Protein AF-A0A4S1FPL7-F1 (afdb_monomer_lite)

Structure (mmCIF, N/CA/C/O backbone):
data_AF-A0A4S1FPL7-F1
#
_entry.id   AF-A0A4S1FPL7-F1
#
loop_
_atom_site.group_PDB
_atom_site.id
_atom_site.type_symbol
_atom_site.label_atom_id
_atom_site.label_alt_id
_atom_site.label_comp_id
_atom_site.label_asym_id
_atom_site.label_entity_id
_atom_site.label_seq_id
_atom_site.pdbx_PDB_ins_code
_atom_site.Cartn_x
_atom_site.Cartn_y
_atom_site.Cartn_z
_atom_site.occupancy
_atom_site.B_iso_or_equiv
_atom_site.auth_seq_id
_atom_site.auth_comp_id
_atom_site.auth_asym_id
_atom_site.auth_atom_id
_atom_site.pdbx_PDB_model_num
ATOM 1 N N . VAL A 1 1 ? 14.051 6.618 8.536 1.00 46.44 1 VAL A N 1
ATOM 2 C CA . VAL A 1 1 ? 12.764 6.874 7.840 1.00 46.44 1 VAL A CA 1
ATOM 3 C C . VAL A 1 1 ? 11.785 7.459 8.849 1.00 46.44 1 VAL A C 1
ATOM 5 O O . VAL A 1 1 ? 11.535 6.821 9.861 1.00 46.44 1 VAL A O 1
ATOM 8 N N . GLU A 1 2 ? 11.296 8.687 8.652 1.00 43.38 2 GLU A N 1
ATOM 9 C CA . GLU A 1 2 ? 10.384 9.320 9.618 1.00 43.38 2 GLU A CA 1
ATOM 10 C C . GLU A 1 2 ? 8.983 8.700 9.534 1.00 43.38 2 GLU A C 1
ATOM 12 O O . GLU A 1 2 ? 8.272 8.873 8.542 1.00 43.38 2 GLU A O 1
ATOM 17 N N . GLN A 1 3 ? 8.575 7.994 10.592 1.00 48.34 3 GLN A N 1
ATOM 18 C CA . GLN A 1 3 ? 7.323 7.225 10.684 1.00 48.34 3 GLN A CA 1
ATOM 19 C C . GLN A 1 3 ? 6.040 8.059 10.452 1.00 48.34 3 GLN A C 1
ATOM 21 O O . GLN A 1 3 ? 4.961 7.504 10.278 1.00 48.34 3 GLN A O 1
ATOM 26 N N . GLY A 1 4 ? 6.130 9.394 10.423 1.00 49.81 4 GLY A N 1
ATOM 27 C CA . GLY A 1 4 ? 4.983 10.297 10.291 1.00 49.81 4 GLY A CA 1
ATOM 28 C C . GLY A 1 4 ? 4.640 10.776 8.874 1.00 49.81 4 GLY A C 1
ATOM 29 O O . GLY A 1 4 ? 3.625 11.456 8.724 1.00 49.81 4 GLY A O 1
ATOM 30 N N . ARG A 1 5 ? 5.456 10.479 7.847 1.00 58.75 5 ARG A N 1
ATOM 31 C CA . ARG A 1 5 ? 5.341 11.110 6.507 1.00 58.75 5 ARG A CA 1
ATOM 32 C C . ARG A 1 5 ? 5.102 10.162 5.327 1.00 58.75 5 ARG A C 1
ATOM 34 O O . ARG A 1 5 ? 5.058 10.615 4.189 1.00 58.75 5 ARG A O 1
ATOM 41 N N . THR A 1 6 ? 4.933 8.866 5.554 1.00 76.69 6 THR A N 1
ATOM 42 C CA . THR A 1 6 ? 4.876 7.876 4.463 1.00 76.69 6 THR A CA 1
ATOM 43 C C . THR A 1 6 ? 3.480 7.683 3.847 1.00 76.69 6 THR A C 1
ATOM 45 O O . THR A 1 6 ? 3.377 7.175 2.729 1.00 76.69 6 THR A O 1
ATOM 48 N N . VAL A 1 7 ? 2.407 8.155 4.496 1.00 87.94 7 VAL A N 1
ATOM 49 C CA . VAL A 1 7 ? 1.023 8.111 3.973 1.00 87.94 7 VAL A CA 1
ATOM 50 C C . VAL A 1 7 ? 0.387 9.499 3.879 1.00 87.94 7 VAL A C 1
ATOM 52 O O . VAL A 1 7 ? 0.610 10.365 4.728 1.00 87.94 7 VAL A O 1
ATOM 55 N N . PHE A 1 8 ? -0.470 9.710 2.877 1.00 93.56 8 PHE A N 1
ATOM 56 C CA . PHE A 1 8 ? -1.282 10.920 2.767 1.00 93.56 8 PHE A CA 1
ATOM 57 C C . PHE A 1 8 ? -2.465 10.826 3.729 1.00 93.56 8 PHE A C 1
ATOM 59 O O . PHE A 1 8 ? -3.519 10.288 3.402 1.00 93.56 8 PHE A O 1
ATOM 66 N N . ARG A 1 9 ? -2.282 11.356 4.940 1.00 91.75 9 ARG A N 1
ATOM 67 C CA . ARG A 1 9 ? -3.221 11.222 6.068 1.00 91.75 9 ARG A CA 1
ATOM 68 C C . ARG A 1 9 ? -4.655 11.686 5.792 1.00 91.75 9 ARG A C 1
ATOM 70 O O . ARG A 1 9 ? -5.579 11.138 6.383 1.00 91.75 9 ARG A O 1
ATOM 77 N N . GLN A 1 10 ? -4.833 12.688 4.932 1.00 94.44 10 GLN A N 1
ATOM 78 C CA . GLN A 1 10 ? -6.155 13.234 4.596 1.00 94.44 10 GLN A CA 1
ATOM 79 C C . GLN A 1 10 ? -6.898 12.425 3.530 1.00 94.44 10 GLN A C 1
ATOM 81 O O . GLN A 1 10 ? -8.115 12.561 3.417 1.00 94.44 10 GLN A O 1
ATOM 86 N N . LEU A 1 11 ? -6.176 11.588 2.783 1.00 96.75 11 LEU A N 1
ATOM 87 C CA . LEU A 1 11 ? -6.729 10.730 1.747 1.00 96.75 11 LEU A CA 1
ATOM 88 C C . LEU A 1 11 ? -7.154 9.385 2.341 1.00 96.75 11 LEU A C 1
ATOM 90 O O . LEU A 1 11 ? -6.588 8.899 3.327 1.00 96.75 11 LEU A O 1
ATOM 94 N N . THR A 1 12 ? -8.146 8.767 1.718 1.00 97.88 12 THR A N 1
ATOM 95 C CA . THR A 1 12 ? -8.543 7.381 1.970 1.00 97.88 12 THR A CA 1
ATOM 96 C C . THR A 1 12 ? -7.438 6.403 1.576 1.00 97.88 12 THR A C 1
ATOM 98 O O . THR A 1 12 ? -6.489 6.751 0.865 1.00 97.88 12 THR A O 1
ATOM 101 N N . THR A 1 13 ? -7.541 5.163 2.051 1.00 97.00 13 THR A N 1
ATOM 102 C CA . THR A 1 13 ? -6.643 4.065 1.669 1.00 97.00 13 THR A CA 1
ATOM 103 C C . THR A 1 13 ? -6.586 3.894 0.150 1.00 97.00 13 THR A C 1
ATOM 105 O O . THR A 1 13 ? -5.503 3.808 -0.421 1.00 97.00 13 THR A O 1
ATOM 108 N N . GLU A 1 14 ? -7.736 3.895 -0.526 1.00 97.62 14 GLU A N 1
ATOM 109 C CA . GLU A 1 14 ? -7.804 3.728 -1.980 1.00 97.62 14 GLU A CA 1
ATOM 110 C C . GLU A 1 14 ? -7.221 4.930 -2.735 1.00 97.62 14 GLU A C 1
ATOM 112 O O . GLU A 1 14 ? -6.456 4.756 -3.680 1.00 97.62 14 GLU A O 1
ATOM 117 N N . GLU A 1 15 ? -7.504 6.157 -2.292 1.00 97.75 15 GLU A N 1
ATOM 118 C CA . GLU A 1 15 ? -6.893 7.362 -2.869 1.00 97.75 15 GLU A CA 1
ATOM 119 C C . GLU A 1 15 ? -5.370 7.361 -2.698 1.00 97.75 15 GLU A C 1
ATOM 121 O O . GLU A 1 15 ? -4.647 7.685 -3.636 1.00 97.75 15 GLU A O 1
ATOM 126 N N . ASN A 1 16 ? -4.867 6.923 -1.541 1.00 96.19 16 ASN A N 1
ATOM 127 C CA . ASN A 1 16 ? -3.435 6.738 -1.312 1.00 96.19 16 ASN A CA 1
ATOM 128 C C . ASN A 1 16 ? -2.812 5.776 -2.337 1.00 96.19 16 ASN A C 1
ATOM 130 O O . ASN A 1 16 ? -1.748 6.077 -2.878 1.00 96.19 16 ASN A O 1
ATOM 134 N N . LEU A 1 17 ? -3.466 4.642 -2.617 1.00 95.88 17 LEU A N 1
ATOM 135 C CA . LEU A 1 17 ? -3.018 3.685 -3.635 1.00 95.88 17 LEU A CA 1
ATOM 136 C C . LEU A 1 17 ? -3.033 4.306 -5.037 1.00 95.88 17 LEU A C 1
ATOM 138 O O . LEU A 1 17 ? -2.055 4.171 -5.772 1.00 95.88 17 LEU A O 1
ATOM 142 N N . ARG A 1 18 ? -4.091 5.052 -5.382 1.00 95.81 18 ARG A N 1
ATOM 143 C CA . ARG A 1 18 ? -4.219 5.715 -6.689 1.00 95.81 18 ARG A CA 1
ATOM 144 C C . ARG A 1 18 ? -3.115 6.729 -6.967 1.00 95.81 18 ARG A C 1
ATOM 146 O O . ARG A 1 18 ? -2.676 6.820 -8.107 1.00 95.81 18 ARG A O 1
ATOM 153 N N . VAL A 1 19 ? -2.631 7.456 -5.955 1.00 93.94 19 VAL A N 1
ATOM 154 C CA . VAL A 1 19 ? -1.544 8.442 -6.139 1.00 93.94 19 VAL A CA 1
ATOM 155 C C . VAL A 1 19 ? -0.263 7.799 -6.688 1.00 93.94 19 VAL A C 1
ATOM 157 O O . VAL A 1 19 ? 0.525 8.465 -7.353 1.00 93.94 19 VAL A O 1
ATOM 160 N N . SER A 1 20 ? -0.034 6.515 -6.414 1.00 87.38 20 SER A N 1
ATOM 161 C CA . SER A 1 20 ? 1.186 5.796 -6.802 1.00 87.38 20 SER A CA 1
ATOM 162 C C . SER A 1 20 ? 0.939 4.731 -7.879 1.00 87.38 20 SER A C 1
ATOM 164 O O . SER A 1 20 ? 1.811 3.901 -8.121 1.00 87.38 20 SER A O 1
ATOM 166 N N . LEU A 1 21 ? -0.232 4.747 -8.522 1.00 94.38 21 LEU A N 1
ATOM 167 C CA . LEU A 1 21 ? -0.628 3.734 -9.495 1.00 94.38 21 LEU A CA 1
ATOM 168 C C . LEU A 1 21 ? 0.088 3.947 -10.837 1.00 94.38 21 LEU A C 1
ATOM 170 O O . LEU A 1 21 ? -0.179 4.912 -11.553 1.00 94.38 21 LEU A O 1
ATOM 174 N N . HIS A 1 22 ? 0.992 3.033 -11.188 1.00 93.62 22 HIS A N 1
ATOM 175 C CA . HIS A 1 22 ? 1.613 2.998 -12.510 1.00 93.62 22 HIS A CA 1
ATOM 176 C C . HIS A 1 22 ? 0.562 2.661 -13.593 1.00 93.62 22 HIS A C 1
ATOM 178 O O . HIS A 1 22 ? -0.280 1.803 -13.341 1.00 93.62 22 HIS A O 1
ATOM 184 N N . PRO A 1 23 ? 0.616 3.226 -14.821 1.00 92.19 23 PRO A N 1
ATOM 185 C CA . PRO A 1 23 ? -0.407 3.003 -15.860 1.00 92.19 23 PRO A CA 1
ATOM 186 C C . PRO A 1 23 ? -0.663 1.540 -16.236 1.00 92.19 23 PRO A C 1
ATOM 188 O O . PRO A 1 23 ? -1.742 1.189 -16.696 1.00 92.19 23 PRO A O 1
ATOM 191 N N . GLY A 1 24 ? 0.349 0.689 -16.078 1.00 89.56 24 GLY A N 1
ATOM 192 C CA . GLY A 1 24 ? 0.220 -0.743 -16.331 1.00 89.56 24 GLY A CA 1
ATOM 193 C C . GLY A 1 24 ? -0.246 -1.570 -15.131 1.00 89.56 24 GLY A C 1
ATOM 194 O O . GLY A 1 24 ? -0.476 -2.760 -15.324 1.00 89.56 24 GLY A O 1
ATOM 195 N N . ALA A 1 25 ? -0.288 -0.998 -13.926 1.00 90.31 25 ALA A N 1
ATOM 196 C CA . ALA A 1 25 ? -0.631 -1.689 -12.685 1.00 90.31 25 ALA A CA 1
ATOM 197 C C . ALA A 1 25 ? -2.126 -1.576 -12.374 1.00 90.31 25 ALA A C 1
ATOM 199 O O . ALA A 1 25 ? -2.772 -0.596 -12.742 1.00 90.31 25 ALA A O 1
ATOM 200 N N . ASP A 1 26 ? -2.655 -2.564 -11.659 1.00 92.12 26 ASP A N 1
ATOM 201 C CA . ASP A 1 26 ? -4.032 -2.562 -11.173 1.00 92.12 26 ASP A CA 1
ATOM 202 C C . ASP A 1 26 ? -4.081 -2.418 -9.648 1.00 92.12 26 ASP A C 1
ATOM 204 O O . ASP A 1 26 ? -3.296 -3.018 -8.914 1.00 92.12 26 ASP A O 1
ATOM 208 N N . ILE A 1 27 ? -5.035 -1.632 -9.141 1.00 93.50 27 ILE A N 1
ATOM 209 C CA . ILE A 1 27 ? -5.188 -1.429 -7.691 1.00 93.50 27 ILE A C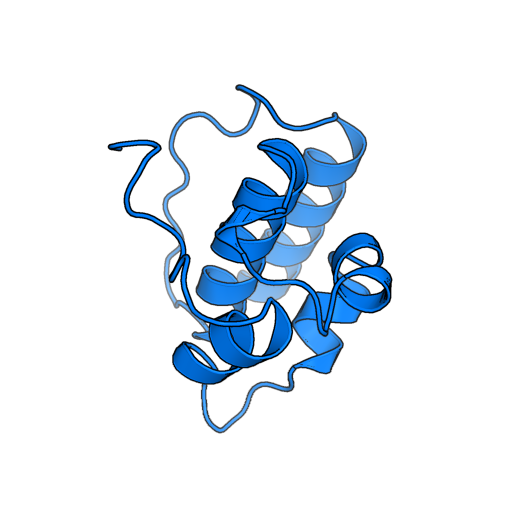A 1
ATOM 210 C C . ILE A 1 27 ? -5.533 -2.744 -6.967 1.00 93.50 27 ILE A C 1
ATOM 212 O O . ILE A 1 27 ? -5.203 -2.919 -5.794 1.00 93.50 27 ILE A O 1
ATOM 216 N N . GLY A 1 28 ? -6.158 -3.690 -7.670 1.00 94.00 28 GLY A N 1
ATOM 217 C CA . GLY A 1 28 ? -6.431 -5.041 -7.209 1.00 94.00 28 GLY A CA 1
ATOM 218 C C . GLY A 1 28 ? -5.170 -5.848 -6.913 1.00 94.00 28 GLY A C 1
ATOM 219 O O . GLY A 1 28 ? -5.225 -6.719 -6.049 1.00 94.00 28 GLY A O 1
ATOM 220 N N . GLU A 1 29 ? -4.018 -5.527 -7.515 1.00 91.50 29 GLU A N 1
ATOM 221 C CA . GLU A 1 29 ? -2.730 -6.139 -7.151 1.00 91.50 29 GLU A CA 1
ATOM 222 C C . GLU A 1 29 ? -2.389 -5.844 -5.680 1.00 91.50 29 GLU A C 1
ATOM 224 O O . GLU A 1 29 ? -2.013 -6.744 -4.925 1.00 91.50 29 GLU A O 1
ATOM 229 N N . ALA A 1 30 ? -2.601 -4.601 -5.233 1.00 92.31 30 ALA A N 1
ATOM 230 C CA . ALA A 1 30 ? -2.395 -4.215 -3.839 1.00 92.31 30 ALA A CA 1
ATOM 231 C C . ALA A 1 30 ? -3.370 -4.928 -2.893 1.00 92.31 30 ALA A C 1
ATOM 233 O O . ALA A 1 30 ? -2.974 -5.366 -1.814 1.00 92.31 30 ALA A O 1
ATOM 234 N N . TYR A 1 31 ? -4.629 -5.082 -3.300 1.00 94.38 31 TYR A N 1
ATOM 235 C CA . TYR A 1 31 ? -5.643 -5.778 -2.508 1.00 94.38 31 TYR A CA 1
ATOM 236 C C . TYR A 1 31 ? -5.435 -7.288 -2.435 1.00 94.38 31 TYR A C 1
ATOM 238 O O . TYR A 1 31 ? -5.714 -7.890 -1.401 1.00 94.38 31 TYR A O 1
ATOM 246 N N . ALA A 1 32 ? -4.907 -7.900 -3.492 1.00 91.62 32 ALA A N 1
ATOM 247 C CA . ALA A 1 32 ? -4.524 -9.304 -3.473 1.00 91.62 32 ALA A CA 1
ATOM 248 C C . ALA A 1 32 ? -3.356 -9.554 -2.503 1.00 91.62 32 ALA A C 1
ATOM 250 O O . ALA A 1 32 ? -3.325 -10.583 -1.828 1.00 91.62 32 ALA A O 1
ATOM 251 N N . LEU A 1 33 ? -2.411 -8.610 -2.406 1.00 88.12 33 LEU A N 1
ATOM 252 C CA . LEU A 1 33 ? -1.271 -8.692 -1.487 1.00 88.12 33 LEU A CA 1
ATOM 253 C C . LEU A 1 33 ? -1.645 -8.381 -0.034 1.00 88.12 33 LEU A C 1
ATOM 255 O O . LEU A 1 33 ? -1.172 -9.060 0.880 1.00 88.12 33 LEU A O 1
ATOM 259 N N . PHE A 1 34 ? -2.506 -7.387 0.182 1.00 91.25 34 PHE A N 1
ATOM 260 C CA . PHE A 1 34 ? -2.956 -6.956 1.505 1.00 91.25 34 PHE A CA 1
ATOM 261 C C . PHE A 1 34 ? -4.490 -6.861 1.547 1.00 91.25 34 PHE A C 1
ATOM 263 O O . PHE A 1 34 ? -5.051 -5.762 1.452 1.00 91.25 34 PHE A O 1
ATOM 270 N N . PRO A 1 35 ? -5.195 -8.000 1.703 1.00 92.38 35 PRO A N 1
ATOM 271 C CA . PRO A 1 35 ? -6.657 -8.041 1.786 1.00 92.38 35 PRO A CA 1
ATOM 272 C C . PRO A 1 35 ? -7.234 -7.163 2.903 1.00 92.38 35 PRO A C 1
ATOM 274 O O . PRO A 1 35 ? -8.363 -6.681 2.808 1.00 92.38 35 PRO A O 1
ATOM 277 N N . GLU A 1 36 ? -6.447 -6.908 3.948 1.00 91.69 36 GLU A N 1
ATOM 278 C CA . GLU A 1 36 ? -6.776 -6.010 5.053 1.00 91.69 36 GLU A CA 1
ATOM 279 C C . GLU A 1 36 ? -7.100 -4.587 4.553 1.00 91.69 36 GLU A C 1
ATOM 281 O O . GLU A 1 36 ? -8.001 -3.929 5.077 1.00 91.69 36 GLU A O 1
ATOM 286 N N . LEU A 1 37 ? -6.442 -4.128 3.480 1.00 94.44 37 LEU A N 1
ATOM 287 C CA . LEU A 1 37 ? -6.683 -2.806 2.892 1.00 94.44 37 LEU A CA 1
ATOM 288 C C . LEU A 1 37 ? -8.030 -2.712 2.160 1.00 94.44 37 LEU A C 1
ATOM 290 O O . LEU A 1 37 ? -8.570 -1.612 2.042 1.00 94.44 37 LEU A O 1
ATOM 294 N N . VAL A 1 38 ? -8.612 -3.833 1.714 1.00 96.69 38 VAL A N 1
ATOM 295 C CA . VAL A 1 38 ? -9.932 -3.855 1.052 1.00 96.69 38 VAL A CA 1
ATOM 296 C C . VAL A 1 38 ? -11.015 -3.407 2.023 1.00 96.69 38 VAL A C 1
ATOM 298 O O . VAL A 1 38 ? -11.826 -2.534 1.710 1.00 96.69 38 VAL A O 1
ATOM 301 N N . GLN A 1 39 ? -10.992 -3.968 3.234 1.00 95.38 39 GLN A N 1
ATOM 302 C CA . GLN A 1 39 ? -11.953 -3.642 4.291 1.00 95.38 39 GLN A CA 1
ATOM 303 C C . GLN A 1 39 ? -11.824 -2.184 4.753 1.00 95.38 39 GLN A C 1
ATOM 305 O O . GLN A 1 39 ? -12.761 -1.611 5.305 1.00 95.38 39 GLN A O 1
ATOM 310 N N . ARG A 1 40 ? -10.666 -1.565 4.496 1.00 96.75 40 ARG A 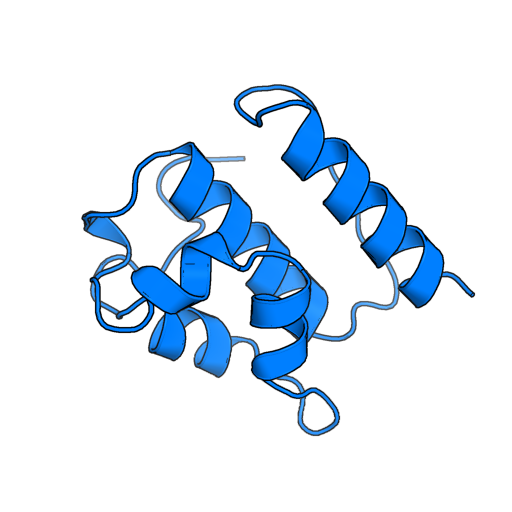N 1
ATOM 311 C CA . ARG A 1 40 ? -10.336 -0.185 4.860 1.00 96.75 40 ARG A CA 1
ATOM 312 C C . ARG A 1 40 ? -10.310 0.775 3.672 1.00 96.75 40 ARG A C 1
ATOM 314 O O . ARG A 1 40 ? -9.856 1.907 3.837 1.00 96.75 40 ARG A O 1
ATOM 321 N N . ARG A 1 41 ? -10.792 0.377 2.487 1.00 97.12 41 ARG A N 1
ATOM 322 C CA . ARG A 1 41 ? -10.604 1.152 1.244 1.00 97.12 41 ARG A CA 1
ATOM 323 C C . ARG A 1 41 ? -11.092 2.605 1.336 1.00 97.12 41 ARG A C 1
ATOM 325 O O . ARG A 1 41 ? -10.418 3.503 0.844 1.00 97.12 41 ARG A O 1
ATOM 332 N N . THR A 1 42 ? -12.210 2.838 2.030 1.00 97.62 42 THR A N 1
ATOM 333 C CA . THR A 1 42 ? -12.834 4.162 2.224 1.00 97.62 42 THR A CA 1
ATOM 334 C C . THR A 1 42 ? -12.390 4.873 3.505 1.00 97.62 42 THR A C 1
ATOM 336 O O . THR A 1 42 ? -12.789 6.009 3.755 1.00 97.62 42 THR A O 1
ATOM 339 N N . VAL A 1 43 ? -11.576 4.225 4.340 1.00 97.75 43 VAL A N 1
ATOM 340 C CA . VAL A 1 43 ? -11.090 4.784 5.605 1.00 97.75 43 VAL A CA 1
ATOM 341 C C . VAL A 1 43 ? -9.918 5.719 5.318 1.00 97.75 43 VAL A C 1
ATOM 343 O O . VAL A 1 43 ? -9.046 5.396 4.512 1.00 97.75 43 VAL A O 1
ATOM 346 N N . LYS A 1 44 ? -9.883 6.885 5.975 1.00 97.38 44 LYS A N 1
ATOM 347 C CA . LYS A 1 44 ? -8.743 7.814 5.899 1.00 97.38 44 LYS A CA 1
ATOM 348 C C . LYS A 1 44 ? -7.477 7.162 6.443 1.00 97.38 44 LYS A C 1
ATOM 350 O O . LYS A 1 44 ? -7.515 6.541 7.503 1.00 97.38 44 LYS A O 1
ATOM 355 N N . ALA A 1 45 ? -6.344 7.380 5.777 1.00 94.75 45 ALA A N 1
ATOM 356 C CA . ALA A 1 45 ? -5.068 6.791 6.180 1.00 94.75 45 ALA A CA 1
ATOM 357 C C . ALA A 1 45 ? -4.641 7.189 7.606 1.00 94.75 45 ALA A C 1
ATOM 359 O O . ALA A 1 45 ? -3.940 6.429 8.266 1.00 94.75 45 ALA A O 1
ATOM 360 N N . SER A 1 46 ? -5.095 8.343 8.114 1.00 93.56 46 SER A N 1
ATOM 361 C CA . SER A 1 46 ? -4.872 8.763 9.505 1.00 93.56 46 SER A CA 1
ATOM 362 C C . SER A 1 46 ? -5.532 7.870 10.562 1.00 93.56 46 SER A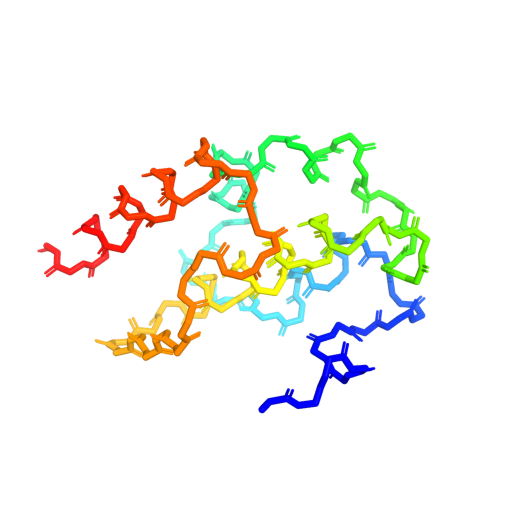 C 1
ATOM 364 O O . SER A 1 46 ? -5.112 7.916 11.714 1.00 93.56 46 SER A O 1
ATOM 366 N N . LEU A 1 47 ? -6.560 7.100 10.194 1.00 95.12 47 LEU A N 1
ATOM 367 C CA . LEU A 1 47 ? -7.326 6.229 11.095 1.00 95.12 47 LEU A CA 1
ATOM 368 C C . LEU A 1 47 ? -6.877 4.764 11.035 1.00 95.12 47 LEU A C 1
ATOM 370 O O . LEU A 1 47 ? -7.406 3.929 11.764 1.00 95.12 47 LEU A O 1
ATOM 374 N N . LEU A 1 48 ? -5.928 4.443 10.157 1.00 92.75 48 LEU A N 1
ATOM 375 C CA . LEU A 1 48 ? -5.331 3.117 10.075 1.00 92.75 48 LEU A CA 1
ATOM 376 C C . LEU A 1 48 ? -4.391 2.888 11.264 1.00 92.75 48 LEU A C 1
ATOM 378 O O . LEU A 1 48 ? -3.674 3.802 11.680 1.00 92.75 48 LEU A O 1
ATOM 382 N N . SER A 1 49 ? 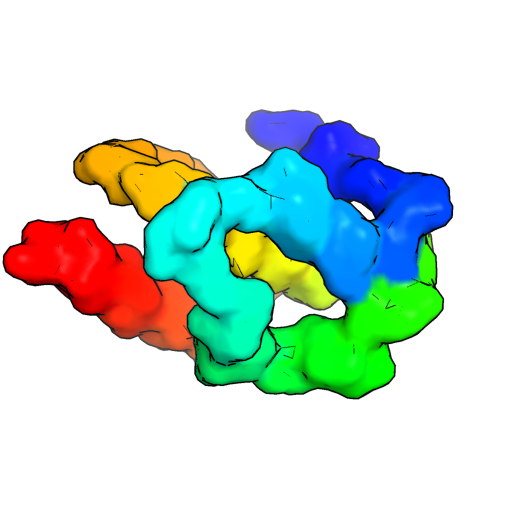-4.351 1.659 11.771 1.00 89.50 49 SER A N 1
ATOM 383 C CA . SER A 1 49 ? -3.313 1.210 12.704 1.00 89.50 49 SER A CA 1
ATOM 384 C C . SER A 1 49 ? -1.918 1.318 12.077 1.00 89.50 49 SER A C 1
ATOM 386 O O . SER A 1 49 ? -1.777 1.366 10.856 1.00 89.50 49 SER A O 1
ATOM 388 N N . GLY A 1 50 ? -0.858 1.312 12.893 1.00 86.31 50 GLY A N 1
ATOM 389 C CA . GLY A 1 50 ? 0.520 1.373 12.384 1.00 86.31 50 GLY A CA 1
ATOM 390 C C . GLY A 1 50 ? 0.836 0.272 11.361 1.00 86.31 50 GLY A C 1
ATOM 391 O O . GLY A 1 50 ? 1.392 0.560 10.305 1.00 86.31 50 GLY A O 1
ATOM 392 N N . GLY A 1 51 ? 0.387 -0.963 11.617 1.00 85.25 51 GLY A N 1
ATOM 393 C CA . GLY A 1 51 ? 0.557 -2.082 10.684 1.00 85.25 51 GLY A CA 1
ATOM 394 C C . GLY A 1 51 ? -0.214 -1.896 9.373 1.00 85.25 51 GLY A C 1
ATOM 395 O O . GLY A 1 51 ? 0.329 -2.151 8.301 1.00 85.25 51 GLY A O 1
ATOM 396 N N . GLU A 1 52 ? -1.452 -1.391 9.427 1.00 90.50 52 GLU A N 1
ATOM 397 C CA . GLU A 1 52 ? -2.238 -1.054 8.227 1.00 90.50 52 GLU A CA 1
ATOM 398 C C . GLU A 1 52 ? -1.604 0.097 7.431 1.00 90.50 52 GLU A C 1
ATOM 400 O O . GLU A 1 52 ? -1.555 0.037 6.202 1.00 90.50 52 GLU A O 1
ATOM 405 N N . GLN A 1 53 ? -1.055 1.116 8.101 1.00 90.56 53 GLN A N 1
ATOM 406 C CA . GLN A 1 53 ? -0.307 2.184 7.430 1.00 90.56 53 GLN A CA 1
ATOM 407 C C . GLN A 1 53 ? 0.939 1.626 6.741 1.00 90.56 53 GLN A C 1
ATOM 409 O O . GLN A 1 53 ? 1.210 1.980 5.597 1.00 90.56 53 GLN A O 1
ATOM 414 N N . GLN A 1 54 ? 1.669 0.717 7.384 1.00 86.88 54 GLN A N 1
ATOM 415 C CA . GLN A 1 54 ? 2.857 0.101 6.797 1.00 86.88 54 GLN A CA 1
ATOM 416 C C . GLN A 1 54 ? 2.507 -0.772 5.582 1.00 86.88 54 GLN A C 1
ATOM 418 O O . GLN A 1 54 ? 3.160 -0.653 4.545 1.00 86.88 54 GLN A O 1
ATOM 423 N N . MET A 1 55 ? 1.424 -1.556 5.652 1.00 89.75 55 MET A N 1
ATOM 424 C CA . MET A 1 55 ? 0.875 -2.277 4.494 1.00 89.75 55 MET A CA 1
ATOM 425 C C . MET A 1 55 ? 0.532 -1.324 3.344 1.00 89.75 55 MET A C 1
ATOM 427 O O . MET A 1 55 ? 0.910 -1.581 2.204 1.00 89.75 55 MET A O 1
ATOM 431 N N . LEU A 1 56 ? -0.126 -0.196 3.631 1.00 92.50 56 LEU A N 1
ATOM 432 C CA . LEU A 1 56 ? -0.466 0.815 2.627 1.00 92.50 56 LEU A CA 1
ATOM 433 C C . LEU A 1 56 ? 0.780 1.432 1.971 1.00 92.50 56 LEU A C 1
ATOM 435 O O . LEU A 1 56 ? 0.804 1.626 0.757 1.00 92.50 56 LEU A O 1
ATOM 439 N N . VAL A 1 57 ? 1.825 1.726 2.748 1.00 90.12 57 VAL A N 1
ATOM 440 C CA . VAL A 1 57 ? 3.100 2.256 2.233 1.00 90.12 57 VAL A CA 1
ATOM 441 C C . VAL A 1 57 ? 3.757 1.267 1.280 1.00 90.12 57 VAL A C 1
ATOM 443 O O . VAL A 1 57 ? 4.157 1.641 0.178 1.00 90.12 57 VAL A O 1
ATOM 446 N N . ILE A 1 58 ? 3.828 0.003 1.688 1.00 88.00 58 ILE A N 1
ATOM 447 C CA . ILE A 1 58 ? 4.414 -1.067 0.886 1.00 88.00 58 ILE A CA 1
ATOM 448 C C . ILE A 1 58 ? 3.603 -1.276 -0.394 1.00 88.00 58 ILE A C 1
ATOM 450 O O . ILE A 1 58 ? 4.167 -1.273 -1.484 1.00 88.00 58 ILE A O 1
ATOM 454 N N . ALA A 1 59 ? 2.279 -1.389 -0.283 1.00 91.81 59 ALA A N 1
ATOM 455 C CA . ALA A 1 59 ? 1.384 -1.542 -1.423 1.00 91.81 59 ALA A CA 1
ATOM 456 C C . ALA A 1 59 ? 1.579 -0.423 -2.454 1.00 91.81 59 ALA A C 1
ATOM 458 O O . ALA A 1 59 ? 1.750 -0.694 -3.640 1.00 91.81 59 ALA A O 1
ATOM 459 N N . ARG A 1 60 ? 1.634 0.833 -1.997 1.00 92.25 60 ARG A N 1
ATOM 460 C CA . ARG A 1 60 ? 1.914 1.987 -2.860 1.00 92.25 60 ARG A CA 1
ATOM 461 C C . ARG A 1 60 ? 3.266 1.887 -3.544 1.00 92.25 60 ARG A C 1
ATOM 463 O O . ARG A 1 60 ? 3.340 2.161 -4.735 1.00 92.25 60 ARG A O 1
ATOM 470 N N . ALA A 1 61 ? 4.315 1.509 -2.814 1.00 90.19 61 ALA A N 1
ATOM 471 C CA . ALA A 1 61 ? 5.646 1.355 -3.388 1.00 90.19 61 ALA A CA 1
ATOM 472 C C . ALA A 1 61 ? 5.648 0.302 -4.508 1.00 90.19 61 ALA A C 1
ATOM 474 O O . ALA A 1 61 ? 6.190 0.559 -5.579 1.00 90.19 61 ALA A O 1
ATOM 475 N N . LEU A 1 62 ? 4.985 -0.838 -4.304 1.00 88.88 62 LEU A N 1
ATOM 476 C CA . LEU A 1 62 ? 4.908 -1.920 -5.293 1.00 88.88 62 LEU A CA 1
ATOM 477 C C . LEU A 1 62 ? 4.085 -1.527 -6.532 1.00 88.88 62 LEU A C 1
ATOM 479 O O . LEU A 1 62 ? 4.488 -1.838 -7.652 1.00 88.88 62 LEU A O 1
ATOM 483 N N . LEU A 1 63 ? 2.990 -0.776 -6.358 1.00 92.50 63 LEU A N 1
ATOM 484 C CA . LEU A 1 63 ? 2.158 -0.282 -7.467 1.00 92.50 63 LEU A CA 1
ATOM 485 C C . LEU A 1 63 ? 2.893 0.683 -8.411 1.00 92.50 63 LEU A C 1
ATOM 487 O O . LEU A 1 63 ? 2.443 0.878 -9.540 1.00 92.50 63 LEU A O 1
ATOM 491 N N . THR A 1 64 ? 4.039 1.241 -8.002 1.00 91.75 64 THR A N 1
ATOM 492 C CA . THR A 1 64 ? 4.888 2.044 -8.899 1.00 91.75 64 THR A CA 1
ATOM 493 C C . THR A 1 64 ? 5.652 1.208 -9.932 1.00 91.75 64 THR A C 1
ATOM 495 O O . THR A 1 64 ? 6.286 1.781 -10.815 1.00 91.75 64 THR A O 1
ATOM 498 N N . ARG A 1 65 ? 5.599 -0.132 -9.837 1.00 88.88 65 ARG A N 1
ATOM 499 C CA . ARG A 1 65 ? 6.449 -1.077 -10.584 1.00 88.88 65 ARG A CA 1
ATOM 500 C C . ARG A 1 65 ? 7.937 -0.722 -10.492 1.00 88.88 65 ARG A C 1
ATOM 502 O O . ARG A 1 65 ? 8.588 -0.467 -11.510 1.00 88.88 65 ARG A O 1
ATOM 509 N N . PRO A 1 66 ? 8.488 -0.675 -9.268 1.00 88.06 66 PRO A N 1
ATOM 510 C CA . PRO A 1 66 ? 9.870 -0.284 -9.073 1.00 88.06 66 PRO A CA 1
ATOM 511 C C . PRO A 1 66 ? 10.804 -1.341 -9.673 1.00 88.06 66 PRO A C 1
ATOM 513 O O . PRO A 1 66 ? 10.604 -2.536 -9.481 1.00 88.06 66 PRO A O 1
ATOM 516 N N . LYS A 1 67 ? 11.868 -0.900 -10.353 1.00 85.19 67 LYS A N 1
ATOM 517 C CA . LYS A 1 67 ? 12.948 -1.798 -10.809 1.00 85.19 67 LYS A CA 1
ATOM 518 C C . LYS A 1 67 ? 13.850 -2.261 -9.663 1.00 85.19 67 LYS A C 1
ATOM 520 O O . LYS A 1 67 ? 14.517 -3.280 -9.774 1.00 85.19 67 LYS A O 1
ATOM 525 N N . VAL A 1 68 ? 13.909 -1.474 -8.590 1.00 83.75 68 VAL A N 1
ATOM 526 C CA . VAL A 1 68 ? 14.693 -1.747 -7.385 1.00 83.75 68 VAL A CA 1
ATOM 527 C C . VAL A 1 68 ? 13.866 -1.304 -6.187 1.00 83.75 68 VAL A C 1
ATOM 529 O O . VAL A 1 68 ? 13.384 -0.172 -6.155 1.00 83.75 68 VAL A O 1
ATOM 532 N N . LEU A 1 69 ? 13.723 -2.187 -5.202 1.00 82.38 69 LEU A N 1
ATOM 533 C CA . LEU A 1 69 ? 13.078 -1.892 -3.929 1.00 82.38 69 LEU A CA 1
ATOM 534 C C . LEU A 1 69 ? 14.082 -2.140 -2.804 1.00 82.38 69 LEU A C 1
ATOM 536 O O . LEU A 1 69 ? 14.503 -3.272 -2.580 1.00 82.38 69 LEU A O 1
ATOM 540 N N . LEU A 1 70 ? 14.464 -1.071 -2.106 1.00 81.19 70 LEU A N 1
ATOM 541 C CA . LEU A 1 70 ? 15.295 -1.148 -0.910 1.00 81.19 70 LEU A CA 1
ATOM 542 C C . LEU A 1 70 ? 14.386 -1.085 0.316 1.00 81.19 70 LEU A C 1
ATOM 544 O O . LEU A 1 70 ? 13.654 -0.110 0.490 1.00 81.19 70 LEU A O 1
ATOM 548 N N . ILE A 1 71 ? 14.431 -2.119 1.151 1.00 75.06 71 ILE A N 1
ATOM 549 C CA . ILE A 1 71 ? 13.676 -2.174 2.402 1.00 75.06 71 ILE A CA 1
ATOM 550 C C . ILE A 1 71 ? 14.685 -2.241 3.537 1.00 75.06 71 ILE A C 1
ATOM 552 O O . ILE A 1 71 ? 15.430 -3.213 3.647 1.00 75.06 71 ILE A O 1
ATOM 556 N N . ASP A 1 72 ? 14.700 -1.200 4.358 1.00 70.88 72 ASP A N 1
ATOM 557 C CA . ASP A 1 72 ? 15.448 -1.185 5.609 1.00 70.88 72 ASP A CA 1
ATOM 558 C C . ASP A 1 72 ? 14.529 -1.668 6.744 1.00 70.88 72 ASP A C 1
ATOM 560 O O . ASP A 1 72 ? 13.356 -1.296 6.773 1.00 70.88 72 ASP A O 1
ATOM 564 N N . GLU A 1 73 ? 15.038 -2.541 7.617 1.00 63.06 73 GLU A N 1
ATOM 565 C CA . GLU A 1 73 ? 14.301 -3.199 8.716 1.00 63.06 73 GLU A CA 1
ATOM 566 C C . GLU A 1 73 ? 12.910 -3.774 8.348 1.00 63.06 73 GLU A C 1
ATOM 568 O O . GLU A 1 73 ? 11.857 -3.238 8.692 1.00 63.06 73 GLU A O 1
ATOM 573 N N . MET A 1 74 ? 12.875 -4.952 7.712 1.00 58.97 74 MET A N 1
ATOM 574 C CA . MET A 1 74 ? 11.609 -5.593 7.307 1.00 58.97 74 MET A CA 1
ATOM 575 C C . MET A 1 74 ? 10.688 -6.040 8.462 1.00 58.97 74 MET A C 1
ATOM 577 O O . MET A 1 74 ? 9.489 -6.210 8.247 1.00 58.97 74 MET A O 1
ATOM 581 N N . SER A 1 75 ? 11.221 -6.296 9.662 1.00 58.22 75 SER A N 1
ATOM 582 C CA . SER A 1 75 ? 10.493 -6.969 10.753 1.00 58.22 75 SER A CA 1
ATOM 583 C C . SER A 1 75 ? 10.020 -6.050 11.879 1.00 58.22 75 SER A C 1
ATOM 585 O O . SER A 1 75 ? 9.227 -6.481 12.717 1.00 58.22 75 SER A O 1
ATOM 587 N N . ALA A 1 76 ? 10.492 -4.804 11.943 1.00 58.78 76 ALA A N 1
ATOM 588 C CA . ALA A 1 76 ? 10.112 -3.888 13.011 1.00 58.78 76 ALA A CA 1
ATOM 589 C C . ALA A 1 76 ? 8.674 -3.383 12.780 1.00 58.78 76 ALA A C 1
ATOM 591 O O . ALA A 1 76 ? 8.425 -2.521 11.941 1.00 58.78 76 ALA A O 1
ATOM 592 N N . GLY A 1 77 ? 7.709 -3.954 13.510 1.00 60.88 77 GLY A N 1
ATOM 593 C CA . GLY A 1 77 ? 6.312 -3.494 13.533 1.00 60.88 77 GLY A CA 1
ATOM 594 C C . GLY A 1 77 ? 5.334 -4.218 12.598 1.00 60.88 77 GLY A C 1
ATOM 595 O O . GLY A 1 77 ? 4.131 -3.971 12.693 1.00 60.88 77 GLY A O 1
ATOM 596 N N . LEU A 1 78 ? 5.799 -5.151 11.758 1.00 67.94 78 LEU A N 1
ATOM 597 C CA . LEU A 1 78 ? 4.934 -5.986 10.914 1.00 67.94 78 LEU A CA 1
ATOM 598 C C . LEU A 1 78 ? 4.708 -7.369 11.519 1.00 67.94 78 LEU A C 1
ATOM 600 O O . LEU A 1 78 ? 5.636 -8.027 11.984 1.00 67.94 78 LEU A O 1
ATOM 604 N N . ALA A 1 79 ? 3.465 -7.850 11.445 1.00 75.75 79 ALA A N 1
ATOM 605 C CA . ALA A 1 79 ? 3.164 -9.235 11.778 1.00 75.75 79 ALA A CA 1
ATOM 606 C C . ALA A 1 79 ? 3.904 -10.188 10.811 1.00 75.75 79 ALA A C 1
ATOM 608 O O . ALA A 1 79 ? 3.970 -9.894 9.612 1.00 75.75 79 ALA A O 1
ATOM 609 N N . PRO A 1 80 ? 4.394 -11.357 11.272 1.00 77.12 80 PRO A N 1
ATOM 610 C CA . PRO A 1 80 ? 5.170 -12.292 10.447 1.00 77.12 80 PRO A CA 1
ATOM 611 C C . PRO A 1 80 ? 4.507 -12.658 9.111 1.00 77.12 80 PRO A C 1
ATOM 613 O O . PRO A 1 80 ? 5.170 -12.722 8.079 1.00 77.12 80 PRO A O 1
ATOM 616 N N . VAL A 1 81 ? 3.178 -12.812 9.107 1.00 79.38 81 VAL A N 1
ATOM 617 C CA . VAL A 1 81 ? 2.396 -13.117 7.897 1.00 79.38 81 VAL A CA 1
ATOM 618 C C . VAL A 1 81 ? 2.520 -12.035 6.819 1.00 79.38 81 VAL A C 1
ATOM 620 O O . VAL A 1 81 ? 2.552 -12.346 5.629 1.00 79.38 81 VAL A O 1
ATOM 623 N N . ILE A 1 82 ? 2.635 -10.766 7.218 1.00 76.50 82 ILE A N 1
ATOM 624 C CA . ILE A 1 82 ? 2.768 -9.636 6.296 1.00 76.50 82 ILE A CA 1
ATOM 625 C C . ILE A 1 82 ? 4.163 -9.627 5.668 1.00 76.50 82 ILE A C 1
ATOM 627 O O . ILE A 1 82 ? 4.285 -9.404 4.465 1.00 76.50 82 ILE A O 1
ATOM 631 N N . VAL A 1 83 ? 5.200 -9.963 6.442 1.00 80.81 83 VAL A N 1
ATOM 632 C CA . VAL A 1 83 ? 6.574 -10.107 5.933 1.00 80.81 83 VAL A CA 1
ATOM 633 C C . VAL A 1 83 ? 6.650 -11.220 4.884 1.00 80.81 83 VAL A C 1
ATOM 635 O O . VAL A 1 83 ? 7.221 -11.021 3.814 1.00 80.81 83 VAL A O 1
ATOM 638 N N . THR A 1 84 ? 6.017 -12.372 5.127 1.00 82.69 84 THR A N 1
ATOM 639 C CA . THR A 1 84 ? 5.971 -13.474 4.148 1.00 82.69 84 THR A CA 1
ATOM 640 C C . THR A 1 84 ? 5.276 -13.066 2.846 1.00 82.69 84 THR A C 1
ATOM 642 O O . THR A 1 84 ? 5.769 -13.375 1.755 1.00 82.69 84 THR A O 1
ATOM 645 N N . ARG A 1 85 ? 4.150 -12.344 2.932 1.00 81.88 85 ARG A N 1
ATOM 646 C CA . ARG A 1 85 ? 3.438 -11.836 1.745 1.00 81.88 85 ARG A CA 1
ATOM 647 C C . ARG A 1 85 ? 4.281 -10.828 0.971 1.00 81.88 85 ARG A C 1
ATOM 649 O O . ARG A 1 85 ? 4.368 -10.934 -0.250 1.00 81.88 85 ARG A O 1
ATOM 656 N N . LEU A 1 86 ? 4.954 -9.914 1.670 1.00 78.00 86 LEU A N 1
ATOM 657 C CA . LEU A 1 86 ? 5.880 -8.963 1.062 1.00 78.00 86 LEU A CA 1
ATOM 658 C C . LEU A 1 86 ? 7.007 -9.677 0.315 1.00 78.00 86 LEU A C 1
ATOM 660 O O . LEU A 1 86 ? 7.223 -9.400 -0.858 1.00 78.00 86 LEU A O 1
ATOM 664 N N . MET A 1 87 ? 7.675 -10.640 0.950 1.00 82.19 87 MET A N 1
ATOM 665 C CA . MET A 1 87 ? 8.748 -11.406 0.307 1.00 82.19 87 MET A CA 1
ATOM 666 C C . MET A 1 87 ? 8.264 -12.144 -0.942 1.00 82.19 87 MET A C 1
ATOM 668 O O . MET A 1 87 ? 8.957 -12.165 -1.957 1.00 82.19 87 MET A O 1
ATOM 672 N N . THR A 1 88 ? 7.046 -12.686 -0.899 1.00 82.75 88 THR A N 1
ATOM 673 C CA . THR A 1 88 ? 6.413 -13.318 -2.064 1.00 82.75 88 THR A CA 1
ATOM 674 C C . THR A 1 88 ? 6.174 -12.307 -3.191 1.00 82.75 88 THR A C 1
ATOM 676 O O . THR A 1 88 ? 6.415 -12.617 -4.356 1.00 82.75 88 THR A O 1
ATOM 679 N N . ALA A 1 89 ? 5.727 -11.093 -2.862 1.00 78.12 89 ALA A N 1
ATOM 680 C C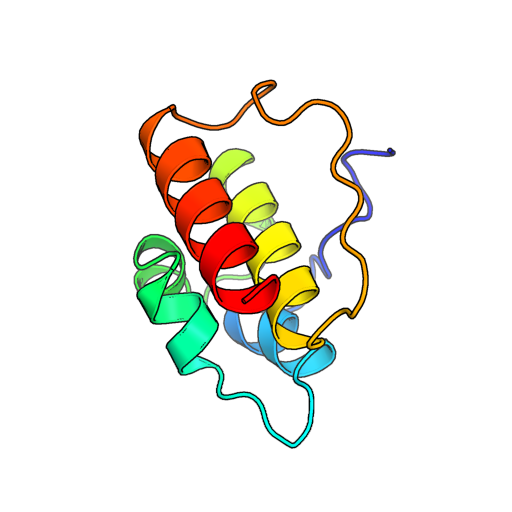A . ALA A 1 89 ? 5.501 -10.024 -3.833 1.00 78.12 89 ALA A CA 1
ATOM 681 C C . ALA A 1 89 ? 6.806 -9.529 -4.468 1.00 78.12 89 ALA A C 1
ATOM 683 O O . ALA A 1 89 ? 6.890 -9.411 -5.686 1.00 78.12 89 ALA A O 1
ATOM 684 N N . VAL A 1 90 ? 7.837 -9.289 -3.650 1.00 77.44 90 VAL A N 1
ATOM 685 C CA . VAL A 1 90 ? 9.162 -8.868 -4.127 1.00 77.44 90 VAL A CA 1
ATOM 686 C C . VAL A 1 90 ? 9.764 -9.933 -5.029 1.00 77.44 90 VAL A C 1
ATOM 688 O O . VAL A 1 90 ? 10.288 -9.593 -6.084 1.00 77.44 90 VAL A O 1
ATOM 691 N N . ARG A 1 91 ? 9.638 -11.218 -4.672 1.00 81.12 91 ARG A N 1
ATOM 692 C CA . ARG A 1 91 ? 10.119 -12.307 -5.525 1.00 81.12 91 ARG A CA 1
ATOM 693 C C . ARG A 1 91 ? 9.462 -12.279 -6.905 1.00 81.12 91 ARG A C 1
ATOM 695 O O . ARG A 1 91 ? 10.173 -12.328 -7.895 1.00 81.12 91 ARG A O 1
ATOM 702 N N . LYS A 1 92 ? 8.136 -12.123 -6.964 1.00 77.62 92 LYS A N 1
ATOM 703 C CA . LYS A 1 92 ? 7.391 -12.027 -8.231 1.00 77.62 92 LYS A CA 1
ATOM 704 C C . LYS A 1 92 ? 7.764 -10.815 -9.088 1.00 77.62 92 LYS A C 1
ATOM 706 O O . LYS A 1 92 ? 7.552 -10.865 -10.287 1.00 77.62 92 LYS A O 1
ATOM 711 N N . LEU A 1 93 ? 8.230 -9.724 -8.480 1.00 71.62 93 LEU A N 1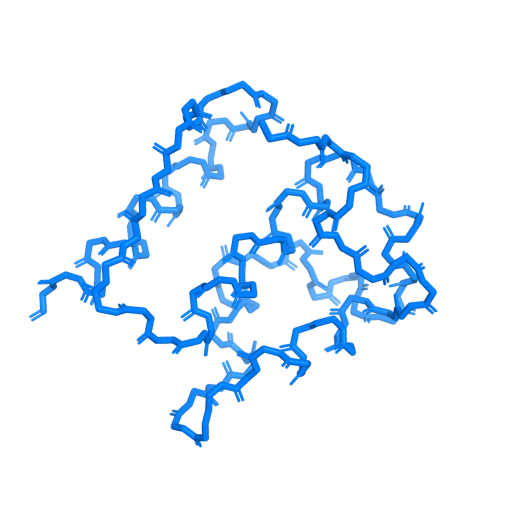
ATOM 712 C CA . LEU A 1 93 ? 8.694 -8.535 -9.204 1.00 71.62 93 LEU A CA 1
ATOM 713 C C . LEU A 1 93 ? 10.149 -8.650 -9.670 1.00 71.62 93 LEU A C 1
ATOM 715 O O . LEU A 1 93 ? 10.555 -7.911 -10.562 1.00 71.62 93 LEU A O 1
ATOM 719 N N . ALA A 1 94 ? 10.941 -9.499 -9.014 1.00 70.38 94 ALA A N 1
ATOM 720 C CA . ALA A 1 94 ? 12.347 -9.716 -9.332 1.00 70.38 94 ALA A CA 1
ATOM 721 C C . ALA A 1 94 ? 12.562 -10.762 -10.442 1.00 70.38 94 ALA A C 1
ATOM 723 O O . ALA A 1 94 ? 13.637 -10.768 -11.041 1.00 70.38 94 ALA A O 1
ATOM 724 N N . ASP A 1 95 ? 11.574 -11.632 -10.671 1.00 62.88 95 ASP A N 1
ATOM 725 C CA . ASP A 1 95 ? 11.527 -12.616 -11.763 1.00 62.88 95 ASP A CA 1
ATOM 726 C C . ASP A 1 95 ? 10.938 -11.999 -13.047 1.00 62.88 95 ASP A C 1
ATOM 728 O O . ASP A 1 95 ? 11.462 -12.315 -14.141 1.00 62.88 95 ASP A O 1
#

Radius of gyration: 12.35 Å; chains: 1; bounding box: 28×27×30 Å

Sequence (95 aa):
VEQGRTVFRQLTTEENLRVSLHPGADIGEAYALFPELVQRRTVKASLLSGGEQQMLVIARALLTRPKVLLIDEMSAGLAPVIVTRLMTAVRKLAD

Secondary structure (DSSP, 8-state):
--TTSSS-TTSBHHHHHHHT--TT--HHHHHHH-THHHHTTTSBGGGS-HHHHHHHHHHHHHHT--S----S-TTSS--HHHHHHHHHHHHHHH-

pLDDT: mean 84.69, std 12.93, range [43.38, 97.88]

Foldseek 3Di:
DPLPPLFPQADFLQVRLVVLADPVADLVVLCVLPVVSVVRRRPGLNPDDSQRVVSSSLSSVVNNLDPDDDDDPLPVPYDPVSSVSSVVSVVVSPD